Protein AF-X1ER85-F1 (afdb_monomer_lite)

Radius of gyration: 13.07 Å; chains: 1; bounding box: 33×20×33 Å

Foldseek 3Di:
DDKDKDWDWDDDPQKIKIKIWIADPVPRDTPDIDIDIDGHDPVCDVVVHPPVCVVVVPVPD

Organism: NCBI:txid412755

Sequence (61 aa):
ADQIIGGSINKAGGLVSVSARLIDVTTGRLLLTADLDRGGDIGEMLTAGIPTASIRTFISS

Secondary structure (DSSP, 8-state):
--EEEEEEEEEETTEEEEEEEEEETTT--EEEEEEEEEES-HHHHHHH-S-HHHHHTTS--

Structure (mmCIF, N/CA/C/O backbone):
data_AF-X1ER85-F1
#
_entry.id   AF-X1ER85-F1
#
loop_
_atom_site.group_PDB
_atom_site.id
_atom_site.type_symbol
_atom_site.label_atom_id
_atom_site.label_alt_id
_atom_site.label_comp_id
_atom_site.label_asym_id
_atom_site.label_entity_id
_atom_site.label_seq_id
_atom_site.pdbx_PDB_ins_code
_atom_site.Cartn_x
_atom_site.Cartn_y
_atom_site.Cartn_z
_atom_site.occupancy
_atom_site.B_iso_or_equiv
_atom_site.auth_seq_id
_atom_site.auth_comp_id
_atom_site.auth_asym_id
_atom_site.auth_atom_id
_atom_site.pdbx_PDB_model_num
ATOM 1 N N . ALA A 1 1 ? -10.953 2.952 15.481 1.00 68.12 1 ALA A N 1
ATOM 2 C CA . ALA A 1 1 ? -10.404 1.624 15.161 1.00 68.12 1 ALA A CA 1
ATOM 3 C C . ALA A 1 1 ? -8.929 1.826 14.886 1.00 68.12 1 ALA A C 1
ATOM 5 O O . ALA A 1 1 ? -8.613 2.681 14.065 1.00 68.12 1 ALA A O 1
ATOM 6 N N . ASP A 1 2 ? -8.061 1.123 15.605 1.00 91.25 2 ASP A N 1
ATOM 7 C CA . ASP A 1 2 ? -6.617 1.268 15.437 1.00 91.25 2 ASP A CA 1
ATOM 8 C C . ASP A 1 2 ? -6.155 0.326 14.332 1.00 91.25 2 ASP A C 1
ATOM 10 O O . ASP A 1 2 ? -6.416 -0.877 14.370 1.00 91.25 2 ASP A O 1
ATOM 14 N N . GLN A 1 3 ? -5.500 0.882 13.318 1.00 90.00 3 GLN A N 1
ATOM 15 C CA . GLN A 1 3 ? -5.044 0.142 12.150 1.00 90.00 3 GLN A CA 1
ATOM 16 C C . GLN A 1 3 ? -3.579 0.456 11.869 1.00 90.00 3 GLN A C 1
ATOM 18 O O . GLN A 1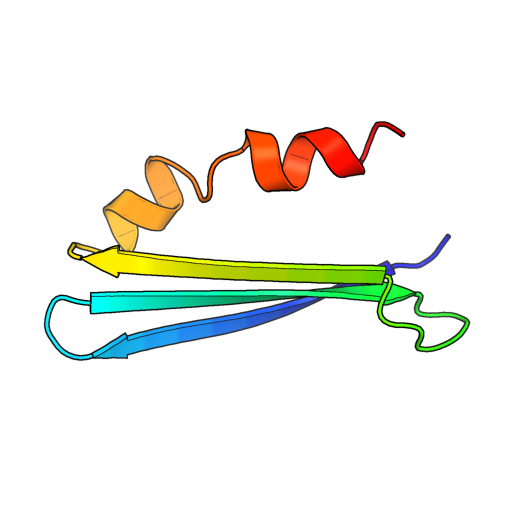 3 ? -3.137 1.595 12.015 1.00 90.00 3 GLN A O 1
ATOM 23 N N . ILE A 1 4 ? -2.836 -0.555 11.426 1.00 90.62 4 ILE A N 1
ATOM 24 C CA . ILE A 1 4 ? -1.471 -0.402 10.924 1.00 90.62 4 ILE A CA 1
ATOM 25 C C . ILE A 1 4 ? -1.446 -0.820 9.462 1.00 90.62 4 ILE A C 1
ATOM 27 O O . ILE A 1 4 ? -1.996 -1.857 9.088 1.00 90.62 4 ILE A O 1
ATOM 31 N N . ILE A 1 5 ? -0.761 -0.020 8.648 1.00 87.88 5 ILE A N 1
ATOM 32 C CA . ILE A 1 5 ? -0.366 -0.405 7.297 1.00 87.88 5 ILE A CA 1
ATOM 33 C C . ILE A 1 5 ? 1.106 -0.799 7.348 1.00 87.88 5 ILE A C 1
ATOM 35 O O . ILE A 1 5 ? 1.969 0.028 7.635 1.00 87.88 5 ILE A O 1
ATOM 39 N N . GLY A 1 6 ? 1.380 -2.074 7.091 1.00 86.75 6 GLY A N 1
ATOM 40 C CA . GLY A 1 6 ? 2.729 -2.616 6.948 1.00 86.75 6 GLY A CA 1
ATOM 41 C C . GLY A 1 6 ? 2.969 -3.076 5.518 1.00 86.75 6 GLY A C 1
ATOM 42 O O . GLY A 1 6 ? 2.025 -3.386 4.793 1.00 86.75 6 GLY A O 1
ATOM 43 N N . GLY A 1 7 ? 4.223 -3.142 5.088 1.00 86.56 7 GLY A N 1
ATOM 44 C CA . GLY A 1 7 ? 4.519 -3.526 3.718 1.00 86.56 7 GLY A CA 1
ATOM 45 C C . GLY A 1 7 ? 5.997 -3.687 3.422 1.00 86.56 7 GLY A C 1
ATOM 46 O O . GLY A 1 7 ? 6.848 -3.518 4.294 1.00 86.56 7 GLY A O 1
ATOM 47 N N . SER A 1 8 ? 6.282 -4.016 2.169 1.00 84.94 8 SER A N 1
ATOM 48 C CA . SER A 1 8 ? 7.632 -4.119 1.633 1.00 84.94 8 SER A CA 1
ATOM 49 C C . SER A 1 8 ? 7.675 -3.513 0.240 1.00 84.94 8 SER A C 1
ATOM 51 O O . SER A 1 8 ? 6.682 -3.540 -0.491 1.00 84.94 8 SER A O 1
ATOM 53 N N . ILE A 1 9 ? 8.827 -2.951 -0.106 1.00 84.38 9 ILE A N 1
ATOM 54 C CA . ILE A 1 9 ? 9.124 -2.500 -1.457 1.00 84.38 9 ILE A CA 1
ATOM 55 C C . ILE A 1 9 ? 10.406 -3.200 -1.880 1.00 84.38 9 ILE A C 1
ATOM 57 O O . ILE A 1 9 ? 11.416 -3.118 -1.182 1.00 84.38 9 ILE A O 1
ATOM 61 N N . ASN A 1 10 ? 10.357 -3.882 -3.017 1.00 85.56 10 ASN A N 1
ATOM 62 C CA . ASN A 1 10 ? 11.475 -4.610 -3.594 1.00 85.56 10 ASN A CA 1
ATOM 63 C C . ASN A 1 10 ? 11.758 -4.083 -5.000 1.00 85.56 10 ASN A C 1
ATOM 65 O O . ASN A 1 10 ? 10.840 -3.732 -5.739 1.00 85.56 10 ASN A O 1
ATOM 69 N N . LYS A 1 11 ? 13.035 -4.051 -5.385 1.00 85.62 11 LYS A N 1
ATOM 70 C CA . LYS A 1 11 ? 13.472 -3.705 -6.741 1.00 85.62 11 LYS A CA 1
ATOM 71 C C . LYS A 1 11 ? 14.441 -4.767 -7.239 1.00 85.62 11 LYS A C 1
ATOM 73 O O . LYS A 1 11 ? 15.457 -5.021 -6.596 1.00 85.62 11 LYS A O 1
ATOM 78 N N . ALA A 1 12 ? 14.134 -5.362 -8.385 1.00 84.75 12 ALA A N 1
ATOM 79 C CA . ALA A 1 12 ? 14.973 -6.351 -9.049 1.00 84.75 12 ALA A CA 1
ATOM 80 C C . ALA A 1 12 ? 15.119 -5.972 -10.528 1.00 84.75 12 ALA A C 1
ATOM 82 O O . ALA A 1 12 ? 14.180 -6.071 -11.318 1.00 84.75 12 ALA A O 1
ATOM 83 N N . GLY A 1 13 ? 16.307 -5.491 -10.902 1.00 85.94 13 GLY A N 1
ATOM 84 C CA . GLY A 1 13 ? 16.544 -4.940 -12.236 1.00 85.94 13 GLY A CA 1
ATOM 85 C C . GLY A 1 13 ? 15.628 -3.745 -12.526 1.00 85.94 13 GLY A C 1
ATOM 86 O O . GLY A 1 13 ? 15.612 -2.771 -11.772 1.00 85.94 13 GLY A O 1
ATOM 87 N N . GLY A 1 14 ? 14.877 -3.828 -13.627 1.00 83.88 14 GLY A N 1
ATOM 88 C CA . GLY A 1 14 ? 13.893 -2.820 -14.032 1.00 83.88 14 GLY A CA 1
ATOM 89 C C . GLY A 1 14 ? 12.490 -3.023 -13.453 1.00 83.88 14 GLY A C 1
ATOM 90 O O . GLY A 1 14 ? 11.596 -2.273 -13.825 1.00 83.88 14 GLY A O 1
ATOM 91 N N . LEU A 1 15 ? 12.274 -4.030 -12.600 1.00 83.19 15 LEU A N 1
ATOM 92 C CA . LEU A 1 15 ? 10.986 -4.311 -11.966 1.00 83.19 15 LEU A CA 1
ATOM 93 C C . LEU A 1 15 ? 10.989 -3.818 -10.516 1.00 83.19 15 LEU A C 1
ATOM 95 O O . LEU A 1 15 ? 11.945 -4.052 -9.771 1.00 83.19 15 LEU A O 1
ATOM 99 N N . VAL A 1 16 ? 9.899 -3.178 -10.112 1.00 84.31 16 VAL A N 1
ATOM 100 C CA . VAL A 1 16 ? 9.620 -2.785 -8.733 1.00 84.31 16 VAL A CA 1
ATOM 101 C C . VAL A 1 16 ? 8.327 -3.462 -8.289 1.00 84.31 16 VAL A C 1
ATOM 103 O O . VAL A 1 16 ? 7.313 -3.400 -8.984 1.00 84.31 16 VAL A O 1
ATOM 106 N N . SER A 1 17 ? 8.379 -4.079 -7.114 1.00 84.50 17 SER A N 1
ATOM 107 C CA . SER A 1 17 ? 7.259 -4.747 -6.456 1.00 84.50 17 SER A CA 1
ATOM 108 C C . SER A 1 17 ? 6.961 -4.062 -5.131 1.00 84.50 17 SER A C 1
ATOM 110 O O . SER A 1 17 ? 7.868 -3.830 -4.329 1.00 84.50 17 SER A O 1
ATOM 112 N N . VAL A 1 18 ? 5.694 -3.769 -4.871 1.00 84.25 18 VAL A N 1
ATOM 113 C CA . VAL A 1 18 ? 5.212 -3.199 -3.611 1.00 84.25 18 VAL A CA 1
ATOM 114 C C . VAL A 1 18 ? 4.137 -4.110 -3.045 1.00 84.25 18 VAL A C 1
ATOM 116 O O . VAL A 1 18 ? 3.160 -4.392 -3.725 1.00 84.25 18 VAL A O 1
ATOM 119 N N . SER A 1 19 ? 4.290 -4.513 -1.789 1.00 85.75 19 SER A N 1
ATOM 120 C CA . SER A 1 19 ? 3.270 -5.246 -1.037 1.00 85.75 19 SER A CA 1
ATOM 121 C C . SER A 1 19 ? 2.833 -4.411 0.162 1.00 85.75 19 SER A C 1
ATOM 123 O O . SER A 1 19 ? 3.692 -3.976 0.933 1.00 85.75 19 SER A O 1
ATOM 125 N N . ALA A 1 20 ? 1.535 -4.238 0.378 1.00 87.44 20 ALA A N 1
ATOM 126 C CA . ALA A 1 20 ? 0.969 -3.542 1.529 1.00 87.44 20 ALA A CA 1
ATOM 127 C C . ALA A 1 20 ? -0.144 -4.370 2.176 1.00 87.44 20 ALA A C 1
ATOM 129 O O . ALA A 1 20 ? -0.893 -5.078 1.504 1.00 87.44 20 ALA A O 1
ATOM 130 N N . ARG A 1 21 ? -0.250 -4.287 3.501 1.00 88.38 21 ARG A N 1
ATOM 131 C CA . ARG A 1 21 ? -1.211 -5.024 4.324 1.00 88.38 21 ARG A CA 1
ATOM 132 C C . ARG A 1 21 ? -1.802 -4.095 5.368 1.00 88.38 21 ARG A C 1
ATOM 134 O O . ARG A 1 21 ? -1.051 -3.436 6.084 1.00 88.38 21 ARG A O 1
ATOM 141 N N . LEU A 1 22 ? -3.125 -4.077 5.474 1.00 89.50 22 LEU A N 1
ATOM 142 C CA . LEU A 1 22 ? -3.853 -3.367 6.522 1.00 89.50 22 LEU A CA 1
ATOM 143 C C . LEU A 1 22 ? -4.221 -4.355 7.623 1.00 89.50 22 LEU A C 1
ATOM 145 O O . LEU A 1 22 ? -4.864 -5.369 7.352 1.00 89.50 22 LEU A O 1
ATOM 149 N N . ILE A 1 23 ? -3.828 -4.058 8.854 1.00 90.50 23 ILE A N 1
ATOM 150 C CA . ILE A 1 23 ? -4.038 -4.929 10.007 1.00 90.50 23 ILE A CA 1
ATOM 151 C C . ILE A 1 23 ? -4.795 -4.145 11.073 1.00 90.50 23 ILE A C 1
ATOM 153 O O . ILE A 1 23 ? -4.423 -3.019 11.403 1.00 90.50 23 ILE A O 1
ATOM 157 N N . ASP A 1 24 ? -5.848 -4.749 11.611 1.00 92.94 24 ASP A N 1
ATOM 158 C CA . ASP A 1 24 ? -6.520 -4.267 12.814 1.00 92.94 24 ASP A CA 1
ATOM 159 C C . ASP A 1 24 ? -5.611 -4.505 14.027 1.00 92.94 24 ASP A C 1
ATOM 161 O O . ASP A 1 24 ? -5.231 -5.641 14.309 1.00 92.94 24 ASP A O 1
ATOM 165 N N . VAL A 1 25 ? -5.235 -3.444 14.737 1.00 95.31 25 VAL A N 1
ATOM 166 C CA . VAL A 1 25 ? -4.271 -3.519 15.848 1.00 95.31 25 VAL A CA 1
ATOM 167 C C . VAL A 1 25 ? -4.856 -4.263 17.042 1.00 95.31 25 VAL A C 1
ATOM 169 O O . VAL A 1 25 ? -4.137 -4.966 17.7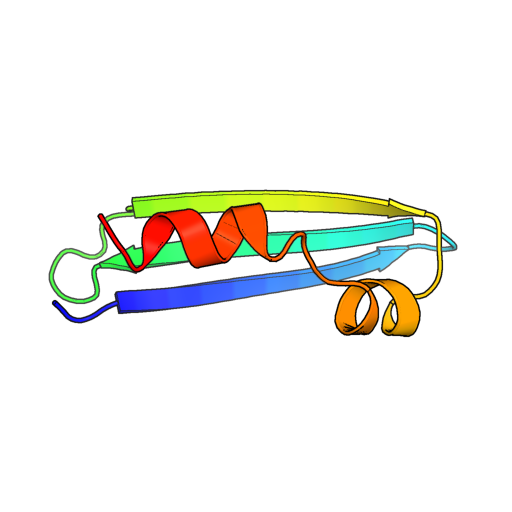46 1.00 95.31 25 VAL A O 1
ATOM 172 N N . THR A 1 26 ? -6.159 -4.125 17.268 1.00 94.12 26 THR A N 1
ATOM 173 C CA . THR A 1 26 ? -6.838 -4.702 18.428 1.00 94.12 26 THR A CA 1
ATOM 174 C C . THR A 1 26 ? -6.955 -6.221 18.320 1.00 94.12 26 THR A C 1
ATOM 176 O O . THR A 1 26 ? -6.805 -6.928 19.313 1.00 94.12 26 THR A O 1
ATOM 179 N N . THR A 1 27 ? -7.218 -6.734 17.120 1.00 94.31 27 THR A N 1
ATOM 180 C CA . THR A 1 27 ? -7.481 -8.160 16.865 1.00 94.31 27 THR A CA 1
ATOM 181 C C . THR A 1 27 ? -6.335 -8.874 16.154 1.00 94.31 27 THR A C 1
ATOM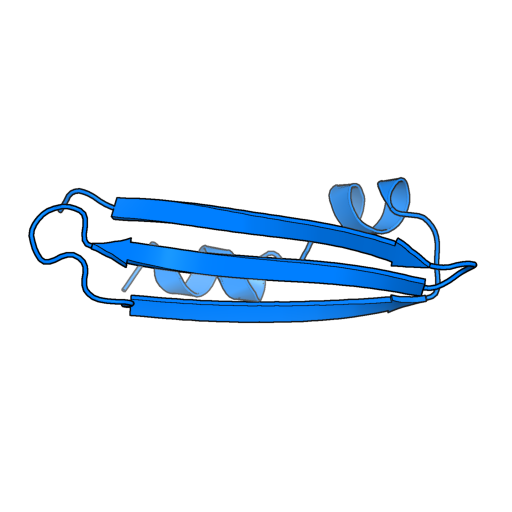 183 O O . THR A 1 27 ? -6.333 -10.100 16.076 1.00 94.31 27 THR A O 1
ATOM 186 N N . GLY A 1 28 ? -5.381 -8.131 15.590 1.00 92.44 28 GLY A N 1
ATOM 187 C CA . GLY A 1 28 ? -4.341 -8.662 14.706 1.00 92.44 28 GLY A CA 1
ATOM 188 C C . GLY A 1 28 ? -4.872 -9.141 13.351 1.00 92.44 28 GLY A C 1
ATOM 189 O O . GLY A 1 28 ? -4.136 -9.763 12.584 1.00 92.44 28 GLY A O 1
ATOM 190 N N . ARG A 1 29 ? -6.151 -8.894 13.037 1.00 93.50 29 ARG A N 1
ATOM 191 C CA . ARG A 1 29 ? -6.783 -9.413 11.823 1.00 93.50 29 ARG A CA 1
ATOM 192 C C . ARG A 1 29 ? -6.284 -8.660 10.595 1.00 93.50 29 ARG A C 1
ATOM 194 O O . ARG A 1 29 ? -6.350 -7.434 10.539 1.00 93.50 29 ARG A O 1
ATOM 201 N N . LEU A 1 30 ? -5.858 -9.409 9.579 1.00 88.94 30 LEU A N 1
ATOM 202 C CA . LEU A 1 30 ? -5.614 -8.866 8.247 1.00 88.94 30 LEU A CA 1
ATOM 203 C C . 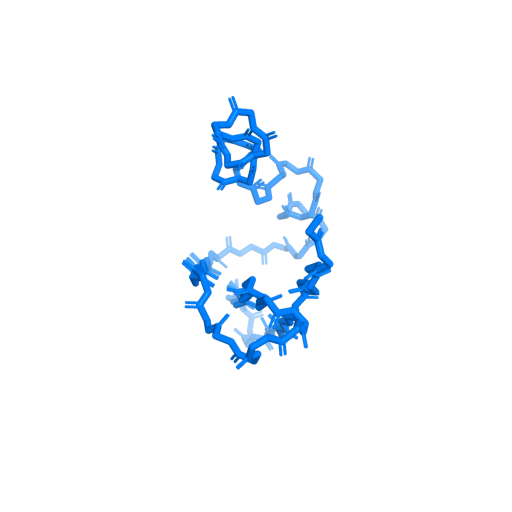LEU A 1 30 ? -6.945 -8.401 7.649 1.00 88.94 30 LEU A C 1
ATOM 205 O O . LEU A 1 30 ? -7.868 -9.196 7.467 1.00 88.94 30 LEU A O 1
ATOM 209 N N . LEU A 1 31 ? -7.036 -7.109 7.367 1.00 88.38 31 LEU A N 1
ATOM 210 C CA . LEU A 1 31 ? -8.206 -6.486 6.760 1.00 88.38 31 LEU A CA 1
ATOM 211 C C . LEU A 1 31 ? -8.074 -6.429 5.239 1.00 88.38 31 LEU A C 1
ATOM 213 O O . LEU A 1 31 ? -9.068 -6.606 4.539 1.00 88.38 31 LEU A O 1
ATOM 217 N N . LEU A 1 32 ? -6.861 -6.186 4.732 1.00 84.50 32 LEU A N 1
ATOM 218 C CA . LEU A 1 32 ? -6.617 -6.006 3.304 1.00 84.50 32 LEU A CA 1
ATOM 219 C C . LEU A 1 32 ? -5.170 -6.316 2.920 1.00 84.50 32 LEU A C 1
ATOM 221 O O . LEU A 1 32 ? -4.255 -6.069 3.706 1.00 84.50 32 LEU A O 1
ATOM 225 N N . THR A 1 33 ? -4.986 -6.759 1.677 1.00 84.25 33 THR A N 1
ATOM 226 C CA . THR A 1 33 ? -3.686 -6.875 1.009 1.00 84.25 33 THR A CA 1
ATOM 227 C C . THR A 1 33 ? -3.739 -6.158 -0.337 1.00 84.25 33 THR A C 1
ATOM 229 O O . THR A 1 33 ? -4.743 -6.248 -1.043 1.00 84.25 33 THR A O 1
ATOM 232 N N . ALA A 1 34 ? -2.669 -5.453 -0.690 1.00 80.50 34 ALA A N 1
ATOM 233 C CA . ALA A 1 34 ? -2.474 -4.854 -2.001 1.00 80.50 34 ALA A CA 1
ATOM 234 C C . ALA A 1 34 ? -1.056 -5.153 -2.489 1.00 80.50 34 ALA A C 1
ATOM 236 O O . ALA A 1 34 ? -0.090 -4.818 -1.805 1.00 80.50 34 ALA A O 1
ATOM 237 N N . ASP A 1 35 ? -0.947 -5.735 -3.678 1.00 83.00 35 ASP A N 1
ATOM 238 C CA . ASP A 1 35 ? 0.321 -6.036 -4.332 1.00 83.00 35 ASP A CA 1
ATOM 239 C C . ASP A 1 35 ? 0.370 -5.313 -5.685 1.00 83.00 35 ASP A C 1
ATOM 241 O O . ASP A 1 35 ? -0.613 -5.293 -6.432 1.00 83.00 35 ASP A O 1
ATOM 245 N N . LEU A 1 36 ? 1.495 -4.665 -5.979 1.00 79.56 36 LEU A N 1
ATOM 246 C CA . LEU A 1 36 ? 1.721 -3.910 -7.207 1.00 79.56 36 LEU A CA 1
ATOM 247 C C . LEU A 1 36 ? 3.102 -4.234 -7.765 1.00 79.56 36 LEU A C 1
ATOM 249 O O . LEU A 1 36 ? 4.110 -3.832 -7.188 1.00 79.56 36 LEU A O 1
ATOM 253 N N . ASP A 1 37 ? 3.119 -4.855 -8.938 1.00 81.06 37 ASP A N 1
ATOM 254 C CA . ASP A 1 37 ? 4.329 -5.100 -9.713 1.00 81.06 37 ASP A CA 1
ATOM 255 C C . ASP A 1 37 ? 4.327 -4.213 -10.952 1.00 81.06 37 ASP A C 1
ATOM 257 O O . ASP A 1 37 ? 3.365 -4.196 -11.728 1.00 81.06 37 ASP A O 1
ATOM 261 N N . ARG A 1 38 ? 5.401 -3.451 -11.154 1.00 77.75 38 ARG A N 1
ATOM 262 C CA . ARG A 1 38 ? 5.524 -2.577 -12.319 1.00 77.75 38 ARG A CA 1
ATOM 263 C C . ARG A 1 38 ? 6.971 -2.466 -12.778 1.00 77.75 38 ARG A C 1
ATOM 265 O O . ARG A 1 38 ? 7.895 -2.380 -11.977 1.00 77.75 38 ARG A O 1
ATOM 272 N N . GLY A 1 39 ? 7.159 -2.453 -14.095 1.00 78.75 39 GLY A N 1
ATOM 273 C CA . GLY A 1 39 ? 8.438 -2.094 -14.699 1.00 78.75 39 GLY A CA 1
ATOM 274 C C . GLY A 1 39 ? 8.645 -0.579 -14.679 1.00 78.75 39 GLY A C 1
ATOM 275 O O . GLY A 1 39 ? 7.725 0.161 -15.029 1.00 78.75 39 GLY A O 1
ATOM 276 N N . GLY A 1 40 ? 9.833 -0.120 -14.296 1.00 74.12 40 GLY A N 1
ATOM 277 C CA . GLY A 1 40 ? 10.195 1.297 -14.297 1.00 74.12 40 GLY A CA 1
ATOM 278 C C . GLY A 1 40 ? 10.942 1.746 -13.046 1.00 74.12 40 GLY A C 1
ATOM 279 O O . GLY A 1 40 ? 11.455 0.935 -12.269 1.00 74.12 40 GLY A O 1
ATOM 280 N N . ASP A 1 41 ? 11.035 3.064 -12.873 1.00 75.62 41 ASP A N 1
ATOM 281 C CA . ASP A 1 41 ? 11.680 3.650 -11.706 1.00 75.62 41 ASP A CA 1
ATOM 282 C C . ASP A 1 41 ? 10.730 3.756 -10.503 1.00 75.62 41 ASP A C 1
ATOM 284 O O . ASP A 1 41 ? 9.538 4.045 -10.622 1.00 75.62 41 ASP A O 1
ATOM 288 N N . ILE A 1 42 ? 11.287 3.547 -9.310 1.00 74.00 42 ILE A N 1
ATOM 289 C CA . ILE A 1 42 ? 10.540 3.614 -8.052 1.00 74.00 42 ILE A CA 1
ATOM 290 C C . ILE A 1 42 ? 10.044 5.036 -7.762 1.00 74.00 42 ILE A C 1
ATOM 292 O O . ILE A 1 42 ? 8.967 5.201 -7.196 1.00 74.00 42 ILE A O 1
ATOM 296 N N . GLY A 1 43 ? 10.788 6.065 -8.179 1.00 71.06 43 GLY A N 1
ATOM 297 C CA . G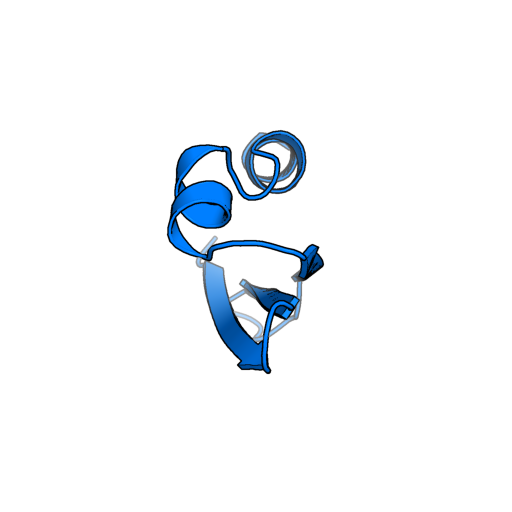LY A 1 43 ? 10.396 7.462 -8.034 1.00 71.06 43 GLY A CA 1
ATOM 298 C C . GLY A 1 43 ? 9.130 7.771 -8.821 1.00 71.06 43 GLY A C 1
ATOM 299 O O . GLY A 1 43 ? 8.204 8.365 -8.269 1.00 71.06 43 GLY A O 1
ATOM 300 N N . GLU A 1 44 ? 9.033 7.296 -10.066 1.00 71.69 44 GLU A N 1
ATOM 301 C CA . GLU A 1 44 ? 7.809 7.407 -10.869 1.00 71.69 44 GLU A CA 1
ATOM 302 C C . GLU A 1 44 ? 6.640 6.658 -10.231 1.00 71.69 44 GLU A C 1
ATOM 304 O O . GLU A 1 44 ? 5.535 7.184 -10.188 1.00 71.69 44 GLU A O 1
ATOM 309 N N . MET A 1 45 ? 6.855 5.467 -9.668 1.00 71.50 45 MET A N 1
ATOM 310 C CA . MET A 1 45 ? 5.778 4.738 -8.984 1.00 71.50 45 MET A CA 1
ATOM 311 C C . MET A 1 45 ? 5.259 5.458 -7.739 1.00 71.50 45 MET A C 1
ATOM 313 O O . MET A 1 45 ? 4.052 5.494 -7.499 1.00 71.50 45 MET A O 1
ATOM 317 N N . LEU A 1 46 ? 6.154 6.038 -6.942 1.00 68.75 46 LEU A N 1
ATOM 318 C CA . LEU A 1 46 ? 5.784 6.753 -5.721 1.00 68.75 46 LEU A CA 1
ATOM 319 C C . LEU A 1 46 ? 5.117 8.106 -6.021 1.00 68.75 46 LEU A C 1
ATOM 321 O O . LEU A 1 46 ? 4.289 8.555 -5.232 1.00 68.75 46 LEU A O 1
ATOM 325 N N . THR A 1 47 ? 5.443 8.738 -7.156 1.00 68.44 47 THR A N 1
ATOM 326 C CA . THR A 1 47 ? 4.917 10.061 -7.547 1.00 68.44 47 THR A CA 1
ATOM 327 C C . THR A 1 47 ? 3.697 10.005 -8.468 1.00 68.44 47 THR A C 1
ATOM 329 O O . THR A 1 47 ? 2.758 10.767 -8.257 1.00 68.44 47 THR A O 1
ATOM 332 N N . ALA A 1 48 ? 3.654 9.087 -9.441 1.00 62.59 48 ALA A N 1
ATOM 333 C CA . ALA A 1 48 ? 2.464 8.810 -10.259 1.00 62.59 48 ALA A CA 1
ATOM 334 C C . ALA A 1 48 ? 1.382 8.049 -9.470 1.00 62.59 48 ALA A C 1
ATOM 336 O O . ALA A 1 48 ? 0.227 7.972 -9.893 1.00 62.59 48 ALA A O 1
ATOM 337 N N . GLY A 1 49 ? 1.765 7.531 -8.302 1.00 54.03 49 GLY A N 1
ATOM 338 C CA . GLY A 1 49 ? 0.912 6.862 -7.343 1.00 54.03 49 GLY A CA 1
ATOM 339 C C . GLY A 1 49 ? 0.910 5.350 -7.529 1.00 54.03 49 GLY A C 1
ATOM 340 O O . GLY A 1 49 ? 0.585 4.829 -8.597 1.00 54.03 49 GLY A O 1
ATOM 341 N N . ILE A 1 50 ? 1.101 4.634 -6.414 1.00 59.56 50 ILE A N 1
ATOM 342 C CA . ILE A 1 50 ? 0.254 3.464 -6.159 1.00 59.56 50 ILE A CA 1
ATOM 343 C C . ILE A 1 50 ? -1.167 3.986 -6.375 1.00 59.56 50 ILE A C 1
ATOM 345 O O . ILE A 1 50 ? -1.501 4.974 -5.709 1.00 59.56 50 ILE A O 1
ATOM 349 N N . PRO A 1 51 ? -1.944 3.450 -7.338 1.00 55.19 51 PRO A N 1
ATOM 350 C CA . PRO A 1 51 ? -3.176 4.070 -7.798 1.00 55.19 51 PRO A CA 1
ATOM 351 C C . PRO A 1 51 ? -3.962 4.548 -6.591 1.00 55.19 51 PRO A C 1
ATOM 353 O O . PRO A 1 51 ? -4.359 3.754 -5.741 1.00 55.19 51 PRO A O 1
ATOM 356 N N . THR A 1 52 ? -4.108 5.869 -6.464 1.00 47.22 52 THR A N 1
ATOM 357 C CA . THR A 1 52 ? -4.710 6.486 -5.278 1.00 47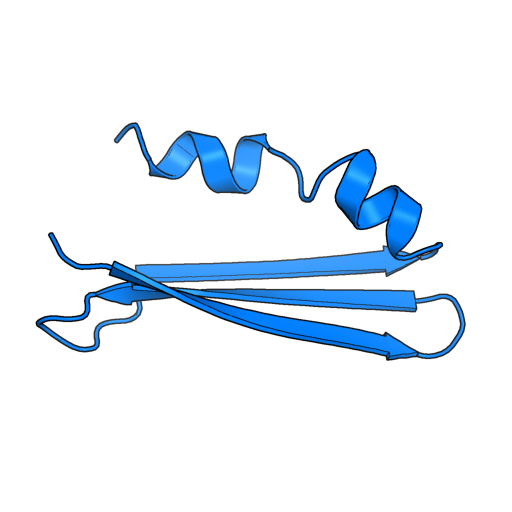.22 52 THR A CA 1
ATOM 358 C C . THR A 1 52 ? -6.116 5.926 -5.058 1.00 47.22 52 THR A C 1
ATOM 360 O O . THR A 1 52 ? -6.575 5.853 -3.927 1.00 47.22 52 THR A O 1
ATOM 363 N N . ALA A 1 53 ? -6.755 5.438 -6.126 1.00 41.84 53 ALA A N 1
ATOM 364 C CA . ALA A 1 53 ? -7.999 4.679 -6.118 1.00 41.84 53 ALA A CA 1
ATOM 365 C C . ALA A 1 53 ? -7.967 3.401 -5.254 1.00 41.84 53 ALA A C 1
ATOM 367 O O . ALA A 1 53 ? -8.972 3.089 -4.620 1.00 41.84 53 ALA A O 1
ATOM 368 N N . SER A 1 54 ? -6.841 2.692 -5.162 1.00 46.22 54 SER A N 1
ATOM 369 C CA . SER A 1 54 ? -6.727 1.442 -4.398 1.00 46.22 54 SER A CA 1
ATOM 370 C C . SER A 1 54 ? -6.616 1.667 -2.890 1.00 46.22 54 SER A C 1
ATOM 372 O O . SER A 1 54 ? -7.006 0.799 -2.122 1.00 46.22 54 SER A O 1
ATOM 374 N N . ILE A 1 55 ? -6.117 2.831 -2.454 1.00 45.47 55 ILE A N 1
ATOM 375 C CA . ILE A 1 55 ? -5.990 3.171 -1.024 1.00 45.47 55 ILE A CA 1
ATOM 376 C C . ILE A 1 55 ? -7.128 4.102 -0.576 1.00 45.47 55 ILE A C 1
ATOM 378 O O . ILE A 1 55 ? -7.698 3.914 0.494 1.00 45.47 55 ILE A O 1
ATOM 382 N N . ARG A 1 56 ? -7.518 5.083 -1.402 1.00 35.03 56 ARG A N 1
ATOM 383 C CA . ARG A 1 56 ? -8.532 6.098 -1.060 1.00 35.03 56 ARG A CA 1
ATOM 384 C C . ARG A 1 56 ? -9.955 5.542 -1.009 1.00 35.03 56 ARG A C 1
ATOM 386 O O . ARG A 1 56 ? -10.728 6.028 -0.195 1.00 35.03 56 ARG A O 1
ATOM 393 N N . THR A 1 57 ? -10.288 4.521 -1.803 1.00 36.44 57 THR A N 1
ATOM 394 C CA . THR A 1 57 ? -11.625 3.888 -1.761 1.00 36.44 57 THR A CA 1
ATOM 395 C C . THR A 1 57 ? -11.906 3.201 -0.415 1.00 36.44 57 THR A C 1
ATOM 397 O O . THR A 1 57 ? -13.063 3.019 -0.062 1.00 36.44 57 THR A O 1
ATOM 400 N N . PHE A 1 58 ? -10.875 2.881 0.377 1.00 47.00 58 PHE A N 1
ATOM 401 C CA . PHE A 1 58 ? -11.015 2.117 1.623 1.00 47.00 58 PHE A CA 1
ATOM 402 C C . PHE A 1 58 ? -11.094 2.953 2.906 1.00 47.00 58 PHE A C 1
ATOM 404 O O . PHE A 1 58 ? -11.507 2.430 3.933 1.00 47.00 58 PHE A O 1
ATOM 411 N N . ILE A 1 59 ? -10.717 4.236 2.881 1.00 45.50 59 ILE A N 1
ATOM 412 C CA . ILE A 1 59 ? -10.768 5.102 4.081 1.00 45.50 59 ILE A CA 1
ATOM 413 C C . ILE A 1 59 ? -12.151 5.781 4.214 1.00 45.50 59 ILE A C 1
ATOM 415 O O . ILE A 1 59 ? -12.445 6.414 5.223 1.00 45.50 59 ILE A O 1
ATOM 419 N N . SER A 1 60 ? -13.017 5.655 3.201 1.00 38.12 60 SER A N 1
ATOM 420 C CA . SER A 1 60 ? -14.335 6.304 3.139 1.00 38.12 60 SER A CA 1
ATOM 421 C C . SER A 1 60 ? -15.535 5.347 3.182 1.00 38.12 60 SER A C 1
ATOM 423 O O . SER A 1 60 ? -16.635 5.786 2.850 1.00 38.12 60 SER A O 1
ATOM 425 N N . SER A 1 61 ? -15.349 4.069 3.537 1.00 38.84 61 SER A N 1
ATOM 426 C CA . SER A 1 61 ? -16.432 3.075 3.681 1.00 38.84 61 SER A CA 1
ATOM 427 C C . SER A 1 61 ? -16.583 2.593 5.115 1.00 38.84 61 SER A C 1
ATOM 429 O O . SER A 1 61 ? -15.541 2.172 5.668 1.00 38.84 61 SER A O 1
#

pLDDT: mean 75.27, std 17.33, range [35.03, 95.31]